Protein AF-A0A7S4I2Y5-F1 (afdb_monomer_lite)

Secondary structure (DSSP, 8-state):
-EEEGGGS-SSPEEEEE-GGG-EE-BTT-SS-EEHHHHHHHHHHS--GGGGGGGGTTTSSSEEEEE-TTS-EEEETTTEEBSTT---TT--SEEE----SSHHHHHHHHHHHHHHHHTTSSSTT---------SSPPPPP-

Structure (mmCIF, N/CA/C/O backbone):
data_AF-A0A7S4I2Y5-F1
#
_entry.id   AF-A0A7S4I2Y5-F1
#
loop_
_atom_site.group_PDB
_atom_site.id
_atom_site.type_symbol
_atom_site.label_atom_id
_atom_site.label_alt_id
_atom_site.label_comp_id
_atom_site.label_asym_id
_atom_site.label_entity_id
_atom_site.label_seq_id
_atom_site.pdbx_PDB_ins_code
_atom_site.Cartn_x
_atom_site.Cartn_y
_atom_site.Cartn_z
_atom_site.occupancy
_atom_site.B_iso_or_equiv
_atom_site.auth_seq_id
_atom_site.auth_comp_id
_atom_site.auth_asym_id
_atom_site.auth_atom_id
_atom_site.pdbx_PDB_model_num
ATOM 1 N N . GLY A 1 1 ? 0.203 2.326 2.934 1.00 95.56 1 GLY A N 1
ATOM 2 C CA . GLY A 1 1 ? -1.118 2.586 2.346 1.00 95.56 1 GLY A CA 1
ATOM 3 C C . GLY A 1 1 ? -2.160 2.691 3.434 1.00 95.56 1 GLY A C 1
ATOM 4 O O . GLY A 1 1 ? -1.994 2.093 4.492 1.00 95.56 1 GLY A O 1
ATOM 5 N N . THR A 1 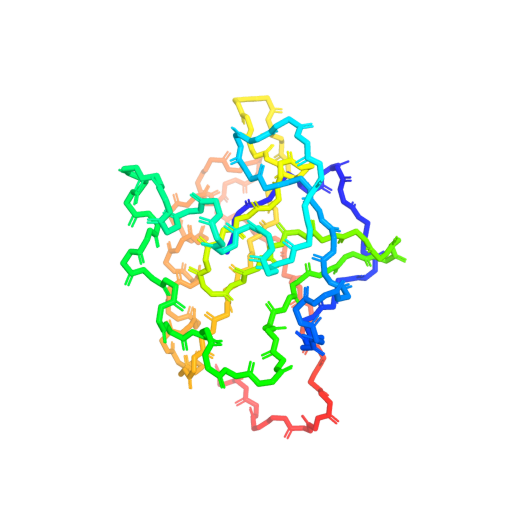2 ? -3.225 3.443 3.183 1.00 97.12 2 THR A N 1
ATOM 6 C CA . THR A 1 2 ? -4.445 3.422 3.994 1.00 97.12 2 THR A CA 1
ATOM 7 C C . THR A 1 2 ? -5.601 3.063 3.069 1.00 97.12 2 THR A C 1
ATOM 9 O O . THR A 1 2 ? -5.687 3.576 1.948 1.00 97.12 2 THR A O 1
ATOM 12 N N . HIS A 1 3 ? -6.432 2.126 3.510 1.00 98.25 3 HIS A N 1
ATOM 13 C CA . HIS A 1 3 ? -7.426 1.458 2.682 1.00 98.25 3 HIS A CA 1
ATOM 14 C C . HIS A 1 3 ? -8.749 1.343 3.433 1.00 98.25 3 HIS A C 1
ATOM 16 O O . HIS A 1 3 ? -8.751 1.080 4.635 1.00 98.25 3 HIS A O 1
ATOM 22 N N . ASP A 1 4 ? -9.862 1.502 2.726 1.00 98.44 4 ASP A N 1
ATOM 23 C CA . ASP A 1 4 ? -11.178 1.156 3.257 1.00 98.44 4 ASP A CA 1
ATOM 24 C C . ASP A 1 4 ? -11.283 -0.373 3.378 1.00 98.44 4 ASP A C 1
ATOM 26 O O . ASP A 1 4 ? -11.359 -1.084 2.367 1.00 98.44 4 ASP A O 1
ATOM 30 N N . LEU A 1 5 ? -11.229 -0.879 4.613 1.00 98.06 5 LEU A N 1
ATOM 31 C CA . LEU A 1 5 ? -11.228 -2.313 4.900 1.00 98.06 5 LEU A CA 1
ATOM 32 C C . LEU A 1 5 ? -12.530 -2.979 4.438 1.00 98.06 5 LEU A C 1
ATOM 34 O O . LEU A 1 5 ? -12.491 -4.130 4.010 1.00 98.06 5 LEU A O 1
ATOM 38 N N . ASP A 1 6 ? -13.652 -2.255 4.444 1.00 98.12 6 ASP A N 1
ATOM 39 C CA . ASP A 1 6 ? -14.970 -2.804 4.102 1.00 98.12 6 ASP A CA 1
ATOM 40 C C . ASP A 1 6 ? -15.114 -3.096 2.597 1.00 98.12 6 ASP A C 1
ATOM 42 O O . ASP A 1 6 ? -16.042 -3.785 2.167 1.00 98.12 6 ASP A O 1
ATOM 46 N N . THR A 1 7 ? -14.180 -2.604 1.777 1.00 97.94 7 THR A N 1
ATOM 47 C CA . THR A 1 7 ? -14.170 -2.815 0.320 1.00 97.94 7 THR A CA 1
ATOM 48 C C . THR A 1 7 ? -13.300 -3.998 -0.123 1.00 97.94 7 THR A C 1
ATOM 50 O O . THR A 1 7 ? -13.484 -4.527 -1.225 1.00 97.94 7 THR A O 1
ATOM 53 N N . VAL A 1 8 ? -12.382 -4.462 0.729 1.00 97.88 8 VAL A N 1
ATOM 54 C CA . VAL A 1 8 ? -11.346 -5.456 0.395 1.00 97.88 8 VAL A CA 1
ATOM 55 C C . VAL A 1 8 ? -11.555 -6.778 1.137 1.00 97.88 8 VAL A C 1
ATOM 57 O O . VAL A 1 8 ? -12.294 -6.842 2.116 1.00 97.88 8 VAL A O 1
ATOM 60 N N . LYS A 1 9 ? -10.912 -7.864 0.681 1.00 98.19 9 LYS A N 1
ATOM 61 C CA . LYS A 1 9 ? -11.092 -9.199 1.286 1.00 98.19 9 LYS A CA 1
ATOM 62 C C . LYS A 1 9 ? -9.791 -9.840 1.762 1.00 98.19 9 LYS A C 1
ATOM 64 O O . LYS A 1 9 ? -8.899 -10.124 0.975 1.00 98.19 9 LYS A O 1
ATOM 69 N N . ALA A 1 10 ? -9.702 -10.141 3.054 1.00 96.19 10 ALA A N 1
ATOM 70 C CA . ALA A 1 10 ? -8.590 -10.915 3.607 1.00 96.19 10 ALA A CA 1
ATOM 71 C C . ALA A 1 10 ? -8.614 -12.392 3.126 1.00 96.19 10 ALA A C 1
ATOM 73 O O . ALA A 1 10 ? -9.696 -12.914 2.847 1.00 96.19 10 ALA A O 1
ATOM 74 N N . PRO A 1 11 ? -7.466 -13.107 3.082 1.00 97.56 11 PRO A N 1
ATOM 75 C CA . PRO A 1 11 ? -6.122 -12.648 3.443 1.00 97.56 11 PRO A CA 1
ATOM 76 C C . PRO A 1 11 ? -5.495 -11.707 2.406 1.00 97.56 11 PRO A C 1
ATOM 78 O O . PRO A 1 11 ? -5.704 -11.850 1.207 1.00 97.56 11 PRO A O 1
ATOM 81 N N . PHE A 1 12 ? -4.665 -10.780 2.887 1.00 98.12 12 PHE A N 1
ATOM 82 C CA . PHE A 1 12 ? -3.885 -9.878 2.039 1.00 98.12 12 PHE A CA 1
ATOM 83 C C . PHE A 1 12 ? -2.503 -10.456 1.738 1.00 98.1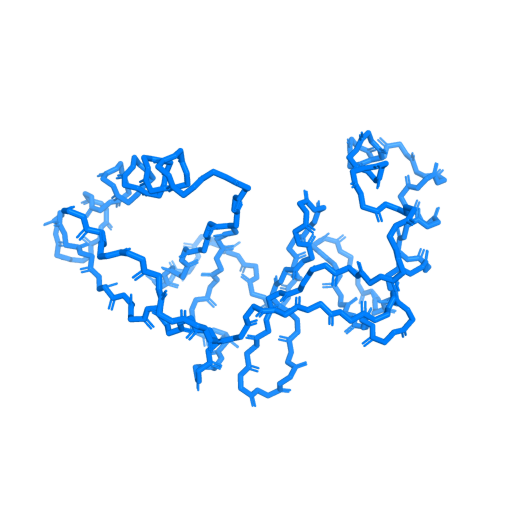2 12 PHE A C 1
ATOM 85 O O . PHE A 1 12 ? -1.916 -11.172 2.557 1.00 98.12 12 PHE A O 1
ATOM 92 N N . LYS A 1 13 ? -1.957 -10.113 0.573 1.00 97.81 13 LYS A N 1
ATOM 93 C CA . LYS A 1 13 ? -0.650 -10.576 0.108 1.00 97.81 13 LYS A CA 1
ATOM 94 C C . LYS A 1 13 ? 0.201 -9.405 -0.362 1.00 97.81 13 LYS A C 1
ATOM 96 O O . LYS A 1 13 ? -0.207 -8.646 -1.231 1.00 97.81 13 LYS A O 1
ATOM 101 N N . TYR A 1 14 ? 1.420 -9.330 0.162 1.00 98.00 14 TYR A N 1
ATOM 102 C CA . TYR A 1 14 ? 2.491 -8.507 -0.389 1.00 98.00 14 TYR A CA 1
ATOM 103 C C . TYR A 1 14 ? 3.400 -9.382 -1.257 1.00 98.00 14 TYR A C 1
ATOM 105 O O . TYR A 1 14 ? 3.914 -10.406 -0.799 1.00 98.00 14 TYR A O 1
ATOM 113 N N . THR A 1 15 ? 3.557 -9.034 -2.532 1.00 97.25 15 THR A N 1
ATOM 114 C CA . THR A 1 15 ? 4.347 -9.817 -3.495 1.00 97.25 15 THR A CA 1
ATOM 115 C C . THR A 1 15 ? 4.938 -8.918 -4.577 1.00 97.25 15 THR A C 1
ATOM 117 O O . THR A 1 15 ? 4.772 -7.706 -4.516 1.00 97.25 15 THR A O 1
ATOM 120 N N . ALA A 1 16 ? 5.643 -9.487 -5.553 1.00 97.75 16 ALA A N 1
ATOM 121 C CA . ALA A 1 16 ? 6.155 -8.752 -6.702 1.00 97.75 16 ALA A CA 1
ATOM 122 C C . ALA A 1 16 ? 5.739 -9.450 -8.000 1.00 97.75 16 ALA A C 1
ATOM 124 O O . ALA A 1 16 ? 5.799 -10.678 -8.085 1.00 97.75 16 ALA A O 1
ATOM 125 N N . LYS A 1 17 ? 5.305 -8.672 -8.993 1.00 98.50 17 LYS A N 1
ATOM 126 C CA . LYS A 1 17 ? 4.843 -9.167 -10.300 1.00 98.50 17 LYS A CA 1
ATOM 127 C C . LYS A 1 17 ? 5.485 -8.373 -11.442 1.00 98.50 17 LYS A C 1
ATOM 129 O O . LYS A 1 17 ? 5.846 -7.215 -11.223 1.00 98.50 17 LYS A O 1
ATOM 134 N N . PRO A 1 18 ? 5.632 -8.950 -12.647 1.00 98.56 18 PRO A N 1
ATOM 135 C CA . PRO A 1 18 ? 5.990 -8.182 -13.834 1.00 98.56 18 PRO A CA 1
ATOM 136 C C . PRO A 1 18 ? 5.028 -6.996 -14.030 1.00 98.56 18 PRO A C 1
ATOM 138 O O . PRO A 1 18 ? 3.827 -7.171 -13.828 1.00 98.56 18 PRO A O 1
ATOM 141 N N . PRO A 1 19 ? 5.498 -5.802 -14.435 1.00 98.31 19 PRO A N 1
ATOM 142 C CA . PRO A 1 19 ? 4.648 -4.609 -14.540 1.00 98.31 19 PRO A CA 1
ATOM 143 C C . PRO A 1 19 ? 3.404 -4.787 -15.429 1.00 98.31 19 PRO A C 1
ATOM 145 O O . PRO A 1 19 ? 2.326 -4.303 -15.091 1.00 98.31 19 PRO A O 1
ATOM 148 N N . ARG A 1 20 ? 3.532 -5.542 -16.527 1.00 98.38 20 ARG A N 1
ATOM 149 C CA . ARG A 1 20 ? 2.423 -5.876 -17.441 1.00 98.38 20 ARG A CA 1
ATOM 150 C C . ARG A 1 20 ? 1.336 -6.752 -16.798 1.00 98.38 20 ARG A C 1
ATOM 152 O O . ARG A 1 20 ? 0.195 -6.728 -17.246 1.00 98.38 20 ARG A O 1
ATOM 159 N N . ASP A 1 21 ? 1.662 -7.473 -15.725 1.00 98.31 21 ASP A N 1
ATOM 160 C CA . ASP A 1 21 ? 0.739 -8.371 -15.017 1.00 98.31 21 ASP A CA 1
ATOM 161 C C . ASP A 1 21 ? 0.005 -7.672 -13.856 1.00 98.31 21 ASP A C 1
ATOM 163 O O . ASP A 1 21 ? -0.745 -8.310 -13.109 1.00 98.31 21 ASP A O 1
ATOM 167 N N . ILE A 1 22 ? 0.232 -6.369 -13.659 1.00 98.44 22 ILE A N 1
ATOM 168 C CA . ILE A 1 22 ? -0.388 -5.577 -12.593 1.00 98.44 22 ILE A CA 1
ATOM 169 C C . ILE A 1 22 ? -1.395 -4.622 -13.222 1.00 98.44 22 ILE A C 1
ATOM 171 O O . ILE A 1 22 ? -1.033 -3.516 -13.603 1.00 98.44 22 ILE A O 1
ATOM 175 N N . ASN A 1 23 ? -2.657 -5.044 -13.306 1.00 97.94 23 ASN A N 1
ATOM 176 C CA . ASN A 1 23 ? -3.755 -4.243 -13.847 1.00 97.94 23 ASN A CA 1
ATOM 177 C C . ASN A 1 23 ? -4.682 -3.758 -12.734 1.00 97.94 23 ASN A C 1
ATOM 179 O O . ASN A 1 23 ? -5.211 -4.570 -11.972 1.00 97.94 23 ASN A O 1
ATOM 183 N N . PHE A 1 24 ? -4.883 -2.444 -12.638 1.00 98.38 24 PHE A N 1
ATOM 184 C CA . PHE A 1 24 ? -5.807 -1.857 -11.670 1.00 98.38 24 PHE A CA 1
ATOM 185 C C . PHE A 1 24 ? -6.179 -0.415 -12.017 1.00 98.38 24 PHE A C 1
ATOM 187 O O . PHE A 1 24 ? -5.509 0.261 -12.796 1.00 98.38 24 PHE A O 1
ATOM 194 N N . VAL A 1 25 ? -7.248 0.077 -11.390 1.00 98.31 25 VAL A N 1
ATOM 195 C CA . VAL A 1 25 ? -7.609 1.498 -11.427 1.00 98.31 25 VAL A CA 1
ATOM 196 C C . VAL A 1 25 ? -6.836 2.220 -10.325 1.00 98.31 25 VAL A C 1
ATOM 198 O O . VAL A 1 25 ? -7.118 2.028 -9.137 1.00 98.31 25 VAL A O 1
ATOM 201 N N . ALA A 1 26 ? -5.853 3.038 -10.702 1.00 97.69 26 ALA A N 1
ATOM 202 C CA . ALA A 1 26 ? -5.084 3.844 -9.757 1.00 97.69 26 ALA A CA 1
ATOM 203 C C . ALA A 1 26 ? -5.944 4.942 -9.110 1.00 97.69 26 ALA A C 1
ATOM 205 O O . ALA A 1 26 ? -6.971 5.358 -9.649 1.00 97.69 26 ALA A O 1
ATOM 206 N N . LEU A 1 27 ? -5.535 5.416 -7.933 1.00 95.62 27 LEU A N 1
ATOM 207 C CA . LEU A 1 27 ? -6.257 6.451 -7.196 1.00 95.62 27 LEU A CA 1
ATOM 208 C C . LEU A 1 27 ? -6.535 7.686 -8.072 1.00 95.62 27 LEU A C 1
ATOM 210 O O . LEU A 1 27 ? -5.637 8.202 -8.739 1.00 95.62 27 LEU A O 1
ATOM 214 N N . ALA A 1 28 ? -7.781 8.166 -8.030 1.00 91.38 28 ALA A N 1
ATOM 215 C CA . ALA A 1 28 ? -8.266 9.296 -8.831 1.00 91.38 28 ALA A CA 1
ATOM 216 C C . ALA A 1 28 ? -8.149 9.102 -10.360 1.00 91.38 28 ALA A C 1
ATOM 218 O O . ALA A 1 28 ? -8.128 10.080 -11.102 1.00 91.38 28 ALA A O 1
ATOM 219 N N . GLN A 1 29 ? -8.087 7.852 -10.824 1.00 94.31 29 GLN A N 1
ATOM 220 C CA . GLN A 1 29 ? -8.263 7.473 -12.226 1.00 94.31 29 GLN A CA 1
ATOM 221 C C . GLN A 1 29 ? -9.599 6.743 -12.410 1.00 94.31 29 GLN A C 1
ATOM 223 O O . GLN A 1 29 ? -10.174 6.223 -11.452 1.00 94.31 29 GLN A O 1
ATOM 228 N N . GLU A 1 30 ? -10.086 6.699 -13.649 1.00 94.00 30 GLU A N 1
ATOM 229 C CA . GLU A 1 30 ? -11.347 6.029 -14.008 1.00 94.00 30 GLU A CA 1
ATOM 230 C C . GLU A 1 30 ? -11.129 4.710 -14.755 1.00 94.00 30 GLU A C 1
ATOM 232 O O . GLU A 1 30 ? -11.973 3.819 -14.709 1.00 94.00 30 GLU A O 1
ATOM 237 N N . GLN A 1 31 ? -9.992 4.573 -15.439 1.00 96.00 31 GLN A N 1
ATOM 238 C CA . GLN A 1 31 ? -9.686 3.423 -16.284 1.00 96.00 31 GLN A CA 1
ATOM 239 C C . GLN A 1 31 ? -8.628 2.531 -15.639 1.00 96.00 31 GLN A C 1
ATOM 241 O O . GLN A 1 31 ? -7.719 3.012 -14.959 1.00 96.00 31 GLN A O 1
ATOM 246 N N . SER A 1 32 ? -8.757 1.222 -15.863 1.00 97.62 32 SER A N 1
ATOM 247 C CA . SER A 1 32 ? -7.727 0.257 -15.482 1.00 97.62 32 SER A CA 1
ATOM 248 C C . SER A 1 32 ? -6.552 0.373 -16.442 1.00 97.62 32 SER A C 1
ATOM 250 O O . SER A 1 32 ? -6.757 0.418 -17.654 1.00 97.62 32 SER A O 1
ATOM 252 N N . MET A 1 33 ? -5.341 0.389 -15.898 1.00 98.25 33 MET A N 1
ATOM 253 C CA . MET A 1 33 ? -4.096 0.371 -16.665 1.00 98.25 33 MET A CA 1
ATOM 254 C C . MET A 1 33 ? -3.177 -0.699 -16.090 1.00 98.25 33 MET A C 1
ATOM 256 O O . MET A 1 33 ? -3.222 -0.974 -14.883 1.00 98.25 33 MET A O 1
ATOM 260 N N . ASP A 1 34 ? -2.328 -1.271 -16.943 1.00 98.50 34 ASP A N 1
ATOM 261 C CA . ASP A 1 34 ? -1.187 -2.027 -16.447 1.00 98.50 34 ASP A CA 1
ATOM 262 C C . ASP A 1 34 ? -0.119 -1.074 -15.877 1.00 98.50 34 ASP A C 1
ATOM 264 O O . ASP A 1 34 ? -0.154 0.139 -16.116 1.00 98.50 34 ASP A O 1
ATOM 268 N N . ALA A 1 35 ? 0.832 -1.583 -15.091 1.00 98.19 35 ALA A N 1
ATOM 269 C CA . ALA A 1 35 ? 1.814 -0.710 -14.453 1.00 98.19 35 ALA A CA 1
ATOM 270 C C . ALA A 1 35 ? 2.791 -0.054 -15.449 1.00 98.19 35 ALA A C 1
ATOM 272 O O . ALA A 1 35 ? 3.372 0.975 -15.111 1.00 98.19 35 ALA A O 1
ATOM 273 N N . VAL A 1 36 ? 2.968 -0.592 -16.663 1.00 98.12 36 VAL A N 1
ATOM 274 C CA . VAL A 1 36 ? 3.775 0.060 -17.712 1.00 98.12 36 VAL A CA 1
ATOM 275 C C . VAL A 1 36 ? 3.037 1.288 -18.230 1.00 98.12 36 VAL A C 1
ATOM 277 O O . VAL A 1 36 ? 3.579 2.395 -18.195 1.00 98.12 36 VAL A O 1
ATOM 280 N N . ASP A 1 37 ? 1.779 1.109 -18.621 1.00 98.19 37 ASP A N 1
ATOM 281 C CA . ASP A 1 37 ? 0.950 2.184 -19.164 1.00 98.19 37 ASP A CA 1
ATOM 282 C C . ASP A 1 37 ? 0.682 3.263 -18.096 1.00 98.19 37 ASP A C 1
ATOM 284 O O . ASP A 1 37 ? 0.714 4.463 -18.382 1.00 98.19 37 ASP A O 1
ATOM 288 N N . LEU A 1 38 ? 0.519 2.859 -16.830 1.00 98.00 38 LEU A N 1
ATOM 289 C CA . LEU A 1 38 ? 0.395 3.772 -15.691 1.00 98.00 38 LEU A CA 1
ATOM 290 C C . LEU A 1 38 ? 1.660 4.625 -15.488 1.00 98.00 38 LEU A C 1
ATOM 292 O O . LEU A 1 38 ? 1.573 5.818 -15.179 1.00 98.00 38 LEU A O 1
ATOM 296 N N . PHE A 1 39 ? 2.847 4.037 -15.659 1.00 98.06 39 PHE A N 1
ATOM 297 C CA . PHE A 1 39 ? 4.114 4.767 -15.553 1.00 98.06 39 PHE A CA 1
ATOM 298 C C . PHE A 1 39 ? 4.274 5.762 -16.701 1.00 98.06 39 PHE A C 1
ATOM 300 O O . PHE A 1 39 ? 4.678 6.904 -16.464 1.00 98.06 39 PHE A O 1
ATOM 307 N N . ASP A 1 40 ? 3.917 5.366 -17.923 1.00 97.56 40 ASP A N 1
ATOM 308 C CA . ASP A 1 40 ? 3.922 6.247 -19.093 1.00 97.56 40 ASP A CA 1
ATOM 309 C C . ASP A 1 40 ? 2.948 7.419 -18.911 1.00 97.56 40 ASP A C 1
ATOM 311 O O . ASP A 1 40 ? 3.329 8.577 -19.128 1.00 97.56 40 ASP A O 1
ATOM 315 N N . HIS A 1 41 ? 1.741 7.144 -18.403 1.00 96.81 41 HIS A N 1
ATOM 316 C CA . HIS A 1 41 ? 0.754 8.159 -18.042 1.00 96.81 41 HIS A CA 1
ATOM 317 C C . HIS A 1 41 ? 1.334 9.179 -17.053 1.00 96.81 41 HIS A C 1
ATOM 319 O O . HIS A 1 41 ? 1.331 10.387 -17.319 1.00 96.81 41 HIS A O 1
ATOM 325 N N . TYR A 1 42 ? 1.903 8.722 -15.932 1.00 96.88 42 TYR A N 1
ATOM 326 C CA . TYR A 1 42 ? 2.477 9.642 -14.951 1.00 96.88 42 TYR A CA 1
ATOM 327 C C . TYR A 1 42 ? 3.699 10.393 -15.484 1.00 96.88 42 TYR A C 1
ATOM 329 O O . TYR A 1 42 ? 3.845 11.581 -15.182 1.00 96.88 42 TYR A O 1
ATOM 337 N N . ARG A 1 43 ? 4.538 9.762 -16.314 1.00 96.12 43 ARG A N 1
ATOM 338 C CA . ARG A 1 43 ? 5.708 10.404 -16.932 1.00 96.12 43 ARG A CA 1
ATOM 339 C C . ARG A 1 43 ? 5.310 11.538 -17.878 1.00 96.12 43 ARG A C 1
ATOM 341 O O . ARG A 1 43 ? 5.992 12.569 -17.886 1.00 96.12 43 ARG A O 1
ATOM 348 N N . GLY A 1 44 ? 4.229 11.359 -18.638 1.00 95.62 44 GLY A N 1
ATOM 349 C CA . GLY A 1 44 ? 3.664 12.372 -19.535 1.00 95.62 44 GLY A CA 1
ATOM 350 C C . GLY A 1 44 ? 2.851 13.464 -18.828 1.00 95.62 44 GLY A C 1
ATOM 351 O O . GLY A 1 44 ? 2.609 14.518 -19.409 1.00 95.62 44 GLY A O 1
ATOM 352 N N . SER A 1 45 ? 2.452 13.238 -17.575 1.00 93.75 45 SER A N 1
ATOM 353 C CA . SER A 1 45 ? 1.640 14.173 -16.787 1.00 93.75 45 SER A CA 1
ATOM 354 C C . SER A 1 45 ? 2.467 15.171 -15.955 1.00 93.75 45 SER A C 1
ATOM 356 O O . SER A 1 45 ? 3.661 14.982 -15.713 1.00 93.75 45 SER A O 1
ATOM 358 N N . ASN A 1 46 ? 1.791 16.192 -15.412 1.00 93.50 46 ASN A N 1
ATOM 359 C CA . ASN A 1 46 ? 2.321 17.078 -14.362 1.00 93.50 46 ASN A CA 1
ATOM 360 C C . ASN A 1 46 ? 2.124 16.510 -12.940 1.00 93.50 46 ASN A C 1
ATOM 362 O O . ASN A 1 46 ? 2.182 17.250 -11.958 1.00 93.50 46 ASN A O 1
ATOM 366 N N . SER A 1 47 ? 1.854 15.206 -12.808 1.00 94.44 47 SER A N 1
ATOM 367 C CA . SER A 1 47 ? 1.626 14.580 -11.507 1.00 94.44 47 SER A CA 1
ATOM 368 C C . SER A 1 47 ? 2.891 14.626 -10.640 1.00 94.44 47 SER A C 1
ATOM 370 O O . SER A 1 47 ? 3.969 14.235 -11.102 1.00 94.44 47 SER A O 1
ATOM 372 N N . PRO A 1 48 ? 2.789 14.997 -9.348 1.00 94.75 48 PRO A N 1
ATOM 373 C CA . PRO A 1 48 ? 3.914 14.918 -8.419 1.00 94.75 48 PRO A CA 1
ATOM 374 C C . PRO A 1 48 ? 4.406 13.478 -8.210 1.00 94.75 48 PRO A C 1
ATOM 376 O O . PRO A 1 48 ? 5.516 13.299 -7.712 1.00 94.75 48 PRO A O 1
ATOM 379 N N . ILE A 1 49 ? 3.622 12.466 -8.608 1.00 95.75 49 ILE A N 1
ATOM 380 C CA . ILE A 1 49 ? 3.999 11.044 -8.565 1.00 95.75 49 ILE A CA 1
ATOM 381 C C . ILE A 1 49 ? 5.198 10.757 -9.474 1.00 95.75 49 ILE A C 1
ATOM 383 O O . ILE A 1 49 ? 6.018 9.898 -9.154 1.00 95.75 49 ILE A O 1
ATOM 387 N N . LYS A 1 50 ? 5.364 11.521 -10.564 1.00 96.31 50 LYS A N 1
ATOM 388 C CA . LYS A 1 50 ? 6.435 11.338 -11.554 1.00 96.31 50 LYS A CA 1
ATOM 389 C C . LYS A 1 50 ? 7.833 11.227 -10.932 1.00 96.31 50 LYS A C 1
ATOM 391 O O . LYS A 1 50 ? 8.658 10.467 -11.424 1.00 96.31 50 LYS A O 1
ATOM 396 N N . LYS A 1 51 ? 8.096 11.939 -9.829 1.00 97.06 51 LYS A N 1
ATOM 397 C CA . LYS A 1 51 ? 9.396 11.917 -9.131 1.00 97.06 51 LYS A CA 1
ATOM 398 C C . LYS A 1 51 ? 9.699 10.600 -8.403 1.00 97.06 51 LYS A C 1
ATOM 400 O O . LYS A 1 51 ? 10.848 10.368 -8.049 1.00 97.06 51 LYS A O 1
ATOM 405 N N . PHE A 1 52 ? 8.687 9.770 -8.155 1.00 97.69 52 PHE A N 1
ATOM 406 C CA . PHE A 1 52 ? 8.818 8.499 -7.440 1.00 97.69 52 PHE A CA 1
ATOM 407 C C . PHE A 1 52 ? 8.933 7.291 -8.376 1.00 97.69 52 PHE A C 1
ATOM 409 O O . PHE A 1 52 ? 9.393 6.243 -7.931 1.00 97.69 52 PHE A O 1
ATOM 416 N N . LEU A 1 53 ? 8.582 7.429 -9.664 1.00 97.81 53 LEU A N 1
ATOM 417 C CA . LEU A 1 53 ? 8.692 6.341 -10.649 1.00 97.81 53 LEU A CA 1
ATOM 418 C C . LEU A 1 53 ? 10.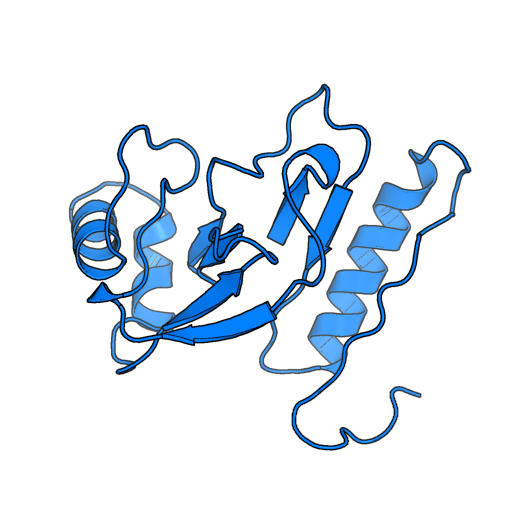092 5.691 -10.673 1.00 97.81 53 LEU A C 1
ATOM 420 O O . LEU A 1 53 ? 10.155 4.458 -10.614 1.00 97.81 53 LEU A O 1
ATOM 424 N N . PRO A 1 54 ? 11.210 6.455 -10.628 1.00 97.88 54 PRO A N 1
ATOM 425 C CA . PRO A 1 54 ? 12.553 5.874 -10.687 1.00 97.88 54 PRO A CA 1
ATOM 426 C C . PRO A 1 54 ? 12.902 4.902 -9.557 1.00 97.88 54 PRO A C 1
ATOM 428 O O . PRO A 1 54 ? 13.860 4.145 -9.691 1.00 97.88 54 PRO A O 1
ATOM 431 N N . ILE A 1 55 ? 12.143 4.896 -8.450 1.00 97.81 55 ILE A N 1
ATOM 432 C CA . ILE A 1 55 ? 12.403 4.002 -7.313 1.00 97.81 55 ILE A CA 1
ATOM 433 C C . ILE A 1 55 ? 12.302 2.532 -7.734 1.00 97.81 55 ILE A C 1
ATOM 435 O O . ILE A 1 55 ? 13.083 1.710 -7.259 1.00 97.81 55 ILE A O 1
ATOM 439 N N . ILE A 1 56 ? 11.350 2.203 -8.613 1.00 97.25 56 ILE A N 1
ATOM 440 C CA . ILE A 1 56 ? 11.110 0.819 -9.039 1.00 97.25 56 ILE A CA 1
ATOM 441 C C . ILE A 1 56 ? 11.146 0.626 -10.555 1.00 97.25 56 ILE A C 1
ATOM 443 O O . ILE A 1 56 ? 11.165 -0.522 -10.980 1.00 97.25 56 ILE A O 1
ATOM 447 N N . GLU A 1 57 ? 11.204 1.690 -11.371 1.00 96.19 57 GLU A N 1
ATOM 448 C CA . GLU A 1 57 ? 10.991 1.588 -12.828 1.00 96.19 57 GLU A CA 1
ATOM 449 C C . GLU A 1 57 ? 11.920 0.596 -13.544 1.00 96.19 57 GLU A C 1
ATOM 451 O O . GLU A 1 57 ? 11.492 -0.077 -14.478 1.00 96.19 57 GLU A O 1
ATOM 456 N N . ASN A 1 58 ? 13.162 0.463 -13.067 1.00 95.75 58 ASN A N 1
ATOM 457 C CA . ASN A 1 58 ? 14.190 -0.403 -13.654 1.00 95.75 58 ASN A CA 1
ATOM 458 C C . ASN A 1 58 ? 14.157 -1.850 -13.128 1.00 95.75 58 ASN A C 1
ATOM 460 O O . ASN A 1 58 ? 14.968 -2.679 -13.541 1.00 95.75 58 ASN A O 1
ATOM 464 N N . SER A 1 59 ? 13.261 -2.161 -12.190 1.00 97.69 59 SER A N 1
ATOM 465 C CA . SER A 1 59 ? 13.097 -3.516 -11.669 1.00 97.69 59 SER A CA 1
ATOM 466 C C . SER A 1 59 ? 12.294 -4.379 -12.653 1.00 97.69 59 SER A C 1
ATOM 468 O O . SER A 1 59 ? 11.287 -3.912 -13.184 1.00 97.69 59 SER A O 1
ATOM 470 N N . PRO A 1 60 ? 12.651 -5.663 -12.859 1.00 98.00 60 PRO A N 1
ATOM 471 C CA . PRO A 1 60 ? 11.854 -6.575 -13.685 1.00 98.00 60 PRO A CA 1
ATOM 472 C C . PRO A 1 60 ? 10.484 -6.903 -13.068 1.00 98.00 60 PRO A C 1
ATOM 474 O O . PRO A 1 60 ? 9.603 -7.417 -13.754 1.00 98.00 60 PRO A O 1
ATOM 477 N N . VAL A 1 61 ? 10.310 -6.639 -11.771 1.00 98.44 61 VAL A N 1
ATOM 478 C CA . VAL A 1 61 ? 9.068 -6.866 -11.026 1.00 98.44 61 VAL A CA 1
ATOM 479 C C . VAL A 1 61 ? 8.774 -5.689 -10.106 1.00 98.44 61 VAL A C 1
ATOM 481 O O . VAL A 1 61 ? 9.689 -5.140 -9.489 1.00 98.44 61 VAL A O 1
ATOM 484 N N . TYR A 1 62 ? 7.504 -5.315 -9.976 1.00 98.62 62 TYR A N 1
ATOM 485 C CA . TYR A 1 62 ? 7.066 -4.257 -9.068 1.00 98.62 62 TYR A CA 1
ATOM 486 C C . TYR A 1 62 ? 6.363 -4.848 -7.847 1.00 98.62 62 TYR A C 1
ATOM 488 O O . TYR A 1 62 ? 5.624 -5.830 -7.983 1.00 98.62 62 TYR A O 1
ATOM 496 N N . PRO A 1 63 ? 6.601 -4.283 -6.652 1.00 98.38 63 PRO A N 1
ATOM 497 C CA . PRO A 1 63 ? 5.939 -4.727 -5.440 1.00 98.38 63 PRO A CA 1
ATOM 498 C C . PRO A 1 63 ? 4.463 -4.321 -5.469 1.00 98.38 63 PRO A C 1
ATOM 500 O O . PRO A 1 63 ? 4.118 -3.216 -5.872 1.00 98.38 63 PRO A O 1
ATOM 503 N N . VAL A 1 64 ? 3.585 -5.213 -5.029 1.00 98.50 64 VAL A N 1
ATOM 504 C CA . VAL A 1 64 ? 2.133 -5.036 -5.078 1.00 98.50 64 VAL A CA 1
ATOM 505 C C . VAL A 1 64 ? 1.496 -5.619 -3.822 1.00 98.50 64 VAL A C 1
ATOM 507 O O . VAL A 1 64 ? 1.887 -6.694 -3.352 1.00 98.50 64 VAL A O 1
ATOM 510 N N . VAL A 1 65 ? 0.518 -4.901 -3.272 1.00 98.56 65 VAL A N 1
ATOM 511 C CA . VAL A 1 65 ? -0.352 -5.392 -2.198 1.00 98.56 65 VAL A CA 1
ATOM 512 C C . VAL A 1 65 ? -1.687 -5.785 -2.814 1.00 98.56 65 VAL A C 1
ATOM 514 O O . VAL A 1 65 ? -2.271 -5.011 -3.573 1.00 98.56 65 VAL A O 1
ATOM 517 N N . MET A 1 66 ? -2.159 -6.990 -2.511 1.00 98.38 66 MET A N 1
ATOM 518 C CA . MET A 1 66 ? -3.363 -7.577 -3.095 1.00 98.38 66 MET A CA 1
ATOM 519 C C . MET A 1 66 ? -4.252 -8.216 -2.029 1.00 98.38 66 MET A C 1
ATOM 521 O O . MET A 1 66 ? -3.769 -8.575 -0.953 1.00 98.38 66 MET A O 1
ATOM 525 N N . ASP A 1 67 ? -5.533 -8.372 -2.339 1.00 98.25 67 ASP A N 1
ATOM 526 C CA . ASP A 1 67 ? -6.504 -9.084 -1.509 1.00 98.25 67 ASP A CA 1
ATOM 527 C C . ASP A 1 67 ? -6.722 -10.536 -1.977 1.00 98.25 67 ASP A C 1
ATOM 529 O O . ASP A 1 67 ? -6.067 -11.013 -2.907 1.00 98.25 67 ASP A O 1
ATOM 533 N N . ALA A 1 68 ?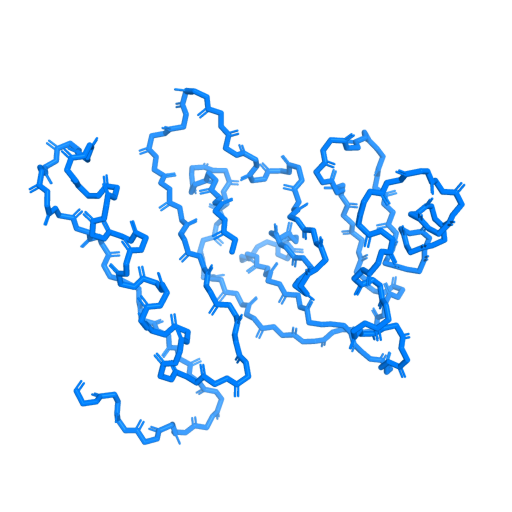 -7.622 -11.256 -1.309 1.00 97.88 68 ALA A N 1
ATOM 534 C CA . ALA A 1 68 ? -7.921 -12.659 -1.587 1.00 97.88 68 ALA A CA 1
ATOM 535 C C . ALA A 1 68 ? -8.602 -12.907 -2.943 1.00 97.88 68 ALA A C 1
ATOM 537 O O . ALA A 1 68 ? -8.671 -14.053 -3.382 1.00 97.88 68 ALA A O 1
ATOM 538 N N . GLU A 1 69 ? -9.111 -11.859 -3.592 1.00 97.56 69 GLU A N 1
ATOM 539 C CA . GLU A 1 69 ? -9.723 -11.914 -4.925 1.00 97.56 69 GLU A CA 1
ATOM 540 C C . GLU A 1 69 ? -8.756 -11.437 -6.015 1.00 97.56 69 GLU A C 1
ATOM 542 O O . GLU A 1 69 ? -9.175 -11.090 -7.117 1.00 97.56 69 GLU A O 1
ATOM 547 N N . ASP A 1 70 ? -7.459 -11.389 -5.701 1.00 96.38 70 ASP A N 1
ATOM 548 C CA . ASP A 1 70 ? -6.408 -10.886 -6.577 1.00 96.38 70 ASP A CA 1
ATOM 549 C C . ASP A 1 70 ? -6.620 -9.425 -7.032 1.00 96.38 70 ASP A C 1
ATOM 551 O O . ASP A 1 70 ? -6.086 -8.994 -8.060 1.00 96.38 70 ASP A O 1
ATOM 555 N N . ARG A 1 71 ? -7.344 -8.614 -6.247 1.00 97.44 71 ARG A N 1
ATOM 556 C CA . ARG A 1 71 ? -7.516 -7.179 -6.519 1.00 97.44 71 ARG A CA 1
ATOM 557 C C . ARG A 1 71 ? -6.358 -6.391 -5.920 1.00 97.44 71 ARG A C 1
ATOM 559 O O . ARG A 1 71 ? -5.960 -6.615 -4.777 1.00 97.44 71 ARG A O 1
ATOM 566 N N . VAL A 1 72 ? -5.810 -5.451 -6.688 1.00 98.25 72 VAL A N 1
ATOM 567 C CA . VAL A 1 72 ? -4.687 -4.605 -6.255 1.00 98.25 72 VAL A CA 1
ATOM 568 C C . VAL A 1 72 ? -5.170 -3.521 -5.289 1.00 98.25 72 VAL A C 1
ATOM 570 O O . VAL A 1 72 ? -6.038 -2.713 -5.622 1.00 98.25 72 VAL A O 1
ATOM 573 N N . LEU A 1 73 ? -4.559 -3.476 -4.106 1.00 98.38 73 LEU A N 1
ATOM 574 C CA . LEU A 1 73 ? -4.770 -2.443 -3.089 1.00 98.38 73 LEU A CA 1
ATOM 575 C C . LEU A 1 73 ? -3.811 -1.272 -3.279 1.00 98.38 73 LEU A C 1
ATOM 577 O O . LEU A 1 73 ? -4.215 -0.117 -3.158 1.00 98.38 73 LEU A O 1
ATOM 581 N N . SER A 1 74 ? -2.543 -1.560 -3.561 1.00 98.19 74 SER A N 1
ATOM 582 C CA . SER A 1 74 ? -1.518 -0.551 -3.814 1.00 98.19 74 SER A CA 1
ATOM 583 C C . SER A 1 74 ? -0.371 -1.114 -4.647 1.00 98.19 74 SER A C 1
ATOM 585 O O . SER A 1 74 ? -0.113 -2.321 -4.668 1.00 98.19 74 SER A O 1
ATOM 587 N N . LEU A 1 75 ? 0.335 -0.198 -5.308 1.00 98.38 75 LEU A N 1
ATOM 588 C CA . LEU A 1 75 ? 1.605 -0.402 -5.993 1.00 98.38 75 LEU A CA 1
ATOM 589 C C . LEU A 1 75 ? 2.676 0.418 -5.254 1.00 98.38 75 LEU A C 1
ATOM 591 O O . LEU A 1 75 ? 2.957 1.552 -5.658 1.00 98.38 75 LEU A O 1
ATOM 595 N N . PRO A 1 76 ? 3.232 -0.067 -4.127 1.00 97.81 76 PRO A N 1
ATOM 596 C CA . PRO A 1 76 ? 4.245 0.682 -3.395 1.00 97.81 76 PRO A CA 1
ATOM 597 C C . PRO A 1 76 ? 5.506 0.936 -4.242 1.00 97.81 76 PRO A C 1
ATOM 599 O O . PRO A 1 76 ? 5.847 0.132 -5.099 1.00 97.81 76 PRO A O 1
ATOM 602 N N . PRO A 1 77 ? 6.240 2.038 -4.031 1.00 96.62 77 PRO A N 1
ATOM 603 C CA . PRO A 1 77 ? 5.889 3.217 -3.241 1.00 96.62 77 PRO A CA 1
ATOM 604 C C . PRO A 1 77 ? 5.133 4.277 -4.075 1.00 96.62 77 PRO A C 1
ATOM 606 O O . PRO A 1 77 ? 5.230 5.467 -3.787 1.00 96.62 77 PRO A O 1
ATOM 609 N N . ILE A 1 78 ? 4.445 3.874 -5.148 1.00 97.94 78 ILE A N 1
ATOM 610 C CA . ILE A 1 78 ? 3.942 4.778 -6.188 1.00 97.94 78 ILE A CA 1
ATOM 611 C C . ILE A 1 78 ? 2.532 5.285 -5.884 1.00 97.94 78 ILE A C 1
ATOM 613 O O . ILE A 1 78 ? 2.334 6.495 -5.777 1.00 97.94 78 ILE A O 1
ATOM 617 N N . ILE A 1 79 ? 1.541 4.392 -5.786 1.00 97.81 79 ILE A N 1
ATOM 618 C CA . ILE A 1 79 ? 0.131 4.798 -5.688 1.00 97.81 79 ILE A CA 1
ATOM 619 C C . ILE A 1 79 ? -0.764 3.702 -5.095 1.00 97.81 79 ILE A C 1
ATOM 621 O O . ILE A 1 79 ? -0.481 2.512 -5.229 1.00 97.81 79 ILE A O 1
ATOM 625 N N . ASN A 1 80 ? -1.870 4.101 -4.463 1.00 97.94 80 ASN A N 1
ATOM 626 C CA . ASN A 1 80 ? -2.931 3.187 -4.029 1.00 97.94 80 ASN A CA 1
ATOM 627 C C . ASN A 1 80 ? -3.938 2.932 -5.164 1.00 97.94 80 ASN A C 1
ATOM 629 O O . ASN A 1 80 ? -4.047 3.713 -6.111 1.00 97.94 80 ASN A O 1
ATOM 633 N N . GLY A 1 81 ? -4.712 1.857 -5.056 1.00 97.56 81 GLY A N 1
ATOM 634 C CA . GLY A 1 81 ? -5.858 1.597 -5.918 1.00 97.56 81 GLY A CA 1
ATOM 635 C C . GLY A 1 81 ? -7.066 2.452 -5.538 1.00 97.56 81 GLY A C 1
ATOM 636 O O . GLY A 1 81 ? -7.282 2.775 -4.371 1.00 97.56 81 GLY A O 1
ATOM 637 N N . ASN A 1 82 ? -7.886 2.803 -6.526 1.00 97.56 82 ASN A N 1
ATOM 638 C CA . ASN A 1 82 ? -9.128 3.545 -6.305 1.00 97.56 82 ASN A CA 1
ATOM 639 C C . ASN A 1 82 ? -10.210 2.691 -5.622 1.00 97.56 82 ASN A C 1
ATOM 641 O O . ASN A 1 82 ? -11.075 3.231 -4.942 1.00 97.56 82 ASN A O 1
ATOM 645 N N . HIS A 1 83 ? -10.151 1.365 -5.786 1.00 96.25 83 HIS A N 1
ATOM 646 C CA . HIS A 1 83 ? -11.116 0.422 -5.217 1.00 96.25 83 HIS A CA 1
ATOM 647 C C . HIS A 1 83 ? -11.196 0.489 -3.685 1.00 96.25 83 HIS A C 1
ATOM 649 O O . HIS A 1 83 ? -12.293 0.451 -3.142 1.00 96.25 83 HIS A O 1
ATOM 655 N N . SER A 1 84 ? -10.052 0.637 -3.014 1.00 97.38 84 SER A N 1
ATOM 656 C CA . SER A 1 84 ? -9.953 0.702 -1.553 1.00 97.38 84 SER A CA 1
ATOM 657 C C . SER A 1 84 ? -9.729 2.120 -1.032 1.00 97.38 84 SER A C 1
ATOM 659 O O . SER A 1 84 ? -9.159 2.326 0.039 1.00 97.38 84 SER A O 1
ATOM 661 N N . ARG A 1 85 ? -10.147 3.125 -1.807 1.00 97.62 85 ARG A N 1
ATOM 662 C CA . ARG A 1 85 ? -9.991 4.538 -1.464 1.00 97.62 85 ARG A CA 1
ATOM 663 C C . ARG A 1 85 ? -10.791 4.888 -0.210 1.00 97.62 85 ARG A C 1
ATOM 665 O O . ARG A 1 85 ? -11.999 4.692 -0.172 1.00 97.62 85 ARG A O 1
ATOM 672 N N . ILE A 1 86 ? -10.122 5.518 0.750 1.00 97.19 86 ILE A N 1
ATOM 673 C CA . ILE A 1 86 ? -10.768 6.090 1.935 1.00 97.19 86 ILE A CA 1
ATOM 674 C C . ILE A 1 86 ? -11.630 7.295 1.553 1.00 97.19 86 ILE A C 1
ATOM 676 O O . ILE A 1 86 ? -11.243 8.126 0.725 1.00 97.19 86 ILE A O 1
ATOM 680 N N . SER A 1 87 ? -12.781 7.403 2.203 1.00 96.44 87 SER A N 1
ATOM 681 C CA . SER A 1 87 ? -13.676 8.555 2.153 1.00 96.44 87 SER A CA 1
ATOM 682 C C . SER A 1 87 ? -14.031 9.024 3.567 1.00 96.44 87 SER A C 1
ATOM 684 O O . SER A 1 87 ? -13.627 8.414 4.554 1.00 96.44 87 SER A O 1
ATOM 686 N N . VAL A 1 88 ? -14.814 10.099 3.669 1.00 96.44 88 VAL A N 1
ATOM 687 C CA . VAL A 1 88 ? -15.368 10.556 4.957 1.00 96.44 88 VAL A CA 1
ATOM 688 C C . VAL A 1 88 ? -16.346 9.552 5.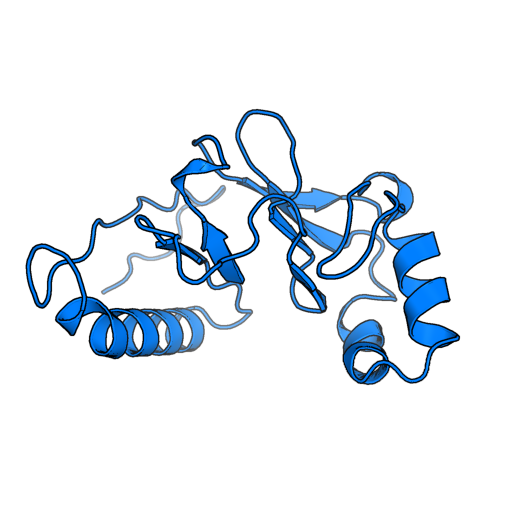576 1.00 96.44 88 VAL A C 1
ATOM 690 O O . VAL A 1 88 ? -16.593 9.616 6.775 1.00 96.44 88 VAL A O 1
ATOM 693 N N . ASP A 1 89 ? -16.866 8.618 4.776 1.00 97.12 89 ASP A N 1
ATOM 694 C CA . ASP A 1 89 ? -17.807 7.585 5.210 1.00 97.12 89 ASP A CA 1
ATOM 695 C C . ASP A 1 89 ? -17.109 6.272 5.615 1.00 97.12 89 ASP A C 1
ATOM 697 O O . ASP A 1 89 ? -17.770 5.347 6.096 1.00 97.12 89 ASP A O 1
ATOM 701 N N . THR A 1 90 ? -15.786 6.166 5.426 1.00 97.81 90 THR A N 1
ATOM 702 C CA . THR A 1 90 ? -15.012 4.960 5.760 1.00 97.81 90 THR A CA 1
ATOM 703 C C . THR A 1 90 ? -15.031 4.714 7.267 1.00 97.81 90 THR A C 1
ATOM 705 O O . THR A 1 90 ? -14.662 5.584 8.056 1.00 97.81 90 THR A O 1
ATOM 708 N N . LYS A 1 91 ? -15.426 3.499 7.667 1.00 97.00 91 LYS A N 1
ATOM 709 C CA . LYS A 1 91 ? -15.549 3.101 9.080 1.00 97.00 91 LYS A CA 1
ATOM 710 C C . LYS A 1 91 ? -14.354 2.296 9.564 1.00 97.00 91 LYS A C 1
ATOM 712 O O . LYS A 1 91 ? -13.838 2.553 10.647 1.00 97.00 91 LYS A O 1
ATOM 717 N N . ASN A 1 92 ? -13.922 1.335 8.751 1.00 97.69 92 ASN A N 1
ATOM 718 C CA . ASN A 1 92 ? -12.833 0.431 9.078 1.00 97.69 92 ASN A CA 1
ATOM 719 C C . ASN A 1 92 ? -11.640 0.731 8.168 1.00 97.69 92 ASN A C 1
ATOM 721 O O . ASN A 1 92 ? -11.751 0.681 6.944 1.00 97.69 92 ASN A O 1
ATOM 725 N N . VAL A 1 93 ? -10.491 1.062 8.760 1.00 97.75 93 VAL A N 1
ATOM 726 C CA . VAL A 1 93 ? -9.288 1.447 8.012 1.00 97.75 93 VAL A CA 1
ATOM 727 C C . VAL A 1 93 ? -8.230 0.360 8.131 1.00 97.75 93 VAL A C 1
ATOM 729 O O . VAL A 1 93 ? -7.691 0.115 9.208 1.00 97.75 93 VAL A O 1
ATOM 732 N N . LEU A 1 94 ? -7.881 -0.245 6.999 1.00 97.94 94 LEU A N 1
ATOM 733 C CA . LEU A 1 94 ? -6.707 -1.098 6.876 1.00 97.94 94 LEU A CA 1
ATOM 734 C C . LEU A 1 94 ? -5.476 -0.224 6.622 1.00 97.94 94 LEU A C 1
ATOM 736 O O . LEU A 1 94 ? -5.432 0.548 5.661 1.00 97.94 94 LEU A O 1
ATOM 740 N N . ILE A 1 95 ? -4.456 -0.376 7.463 1.00 97.69 95 ILE A N 1
ATOM 741 C CA . ILE A 1 95 ? -3.183 0.338 7.338 1.00 97.69 95 ILE A CA 1
ATOM 742 C C . ILE A 1 95 ? -2.096 -0.681 7.008 1.00 97.69 95 ILE A C 1
ATOM 744 O O . ILE A 1 95 ? -1.857 -1.614 7.771 1.00 97.69 95 ILE A O 1
ATOM 748 N N . GLU A 1 96 ? -1.417 -0.485 5.880 1.00 96.06 96 GLU A N 1
ATOM 749 C CA . GLU A 1 96 ? -0.217 -1.244 5.521 1.00 96.06 96 GLU A CA 1
ATOM 750 C C . GLU A 1 96 ? 1.004 -0.322 5.459 1.00 96.06 96 GLU A C 1
ATOM 752 O O . GLU A 1 96 ? 0.893 0.860 5.113 1.00 96.06 96 GLU A O 1
ATOM 757 N N . CYS A 1 97 ? 2.177 -0.857 5.798 1.00 97.06 97 CYS A N 1
ATOM 758 C CA . CYS A 1 97 ? 3.444 -0.155 5.651 1.00 97.06 97 CYS A CA 1
ATOM 759 C C . CYS A 1 97 ? 4.497 -1.084 5.038 1.00 97.06 97 CYS A C 1
ATOM 761 O O . CYS A 1 97 ? 5.008 -1.986 5.701 1.00 97.06 97 CYS A O 1
ATOM 763 N N . THR A 1 98 ? 4.855 -0.842 3.778 1.00 95.88 98 THR A N 1
ATOM 764 C CA . THR A 1 98 ? 6.040 -1.446 3.157 1.00 95.88 98 THR A CA 1
ATOM 765 C C . THR A 1 98 ? 7.275 -0.579 3.390 1.00 95.88 98 THR A C 1
ATOM 767 O O . THR A 1 98 ? 7.258 0.616 3.091 1.00 95.88 98 THR A O 1
ATOM 770 N N . ALA A 1 99 ? 8.372 -1.181 3.845 1.00 95.44 99 ALA A N 1
ATOM 771 C CA . ALA A 1 99 ? 9.649 -0.498 4.027 1.00 95.44 99 ALA A CA 1
ATOM 772 C C . ALA A 1 99 ? 10.826 -1.442 3.755 1.00 95.44 99 ALA A C 1
ATOM 774 O O . ALA A 1 99 ? 10.719 -2.656 3.915 1.00 95.44 99 ALA A O 1
ATOM 775 N N . THR A 1 100 ? 11.973 -0.871 3.382 1.00 94.44 100 THR A N 1
ATOM 776 C CA . THR A 1 100 ? 13.249 -1.603 3.291 1.00 94.44 100 THR A CA 1
ATOM 777 C C . THR A 1 100 ? 13.937 -1.759 4.652 1.00 94.44 100 THR A C 1
ATOM 779 O O . THR A 1 100 ? 14.900 -2.506 4.768 1.00 94.44 100 THR A O 1
ATOM 782 N N . ASP A 1 101 ? 13.460 -1.044 5.674 1.00 95.62 101 ASP A N 1
ATOM 783 C CA . ASP A 1 101 ? 13.938 -1.077 7.056 1.00 95.62 101 ASP A CA 1
ATOM 784 C C . ASP A 1 101 ? 12.744 -1.373 7.970 1.00 95.62 101 ASP A C 1
ATOM 786 O O . ASP A 1 101 ? 11.813 -0.567 8.070 1.00 95.62 101 ASP A O 1
ATOM 790 N N . LEU A 1 102 ? 12.762 -2.546 8.607 1.00 92.44 102 LEU A N 1
ATOM 791 C CA . LEU A 1 102 ? 11.660 -3.028 9.439 1.00 92.44 102 LEU A CA 1
ATOM 792 C C . LEU A 1 102 ? 11.424 -2.131 10.658 1.00 92.44 102 LEU A C 1
ATOM 794 O O . LEU A 1 102 ? 10.279 -1.832 10.987 1.00 92.44 102 LEU A O 1
ATOM 798 N N . THR A 1 103 ? 12.492 -1.672 11.312 1.00 94.94 103 THR A N 1
ATOM 799 C CA . THR A 1 103 ? 12.391 -0.825 12.505 1.00 94.94 103 THR A CA 1
ATOM 800 C C . THR A 1 103 ? 11.723 0.498 12.156 1.00 94.94 103 THR A C 1
ATOM 802 O O . THR A 1 103 ? 10.790 0.920 12.838 1.00 94.94 103 THR A O 1
ATOM 805 N N . LYS A 1 104 ? 12.143 1.133 11.056 1.00 96.81 104 LYS A N 1
ATOM 806 C CA . LYS A 1 104 ? 11.518 2.376 10.583 1.00 96.81 104 LYS A CA 1
ATOM 807 C C . LYS A 1 104 ? 10.073 2.155 10.150 1.00 96.81 104 LYS A C 1
ATOM 809 O O . LYS A 1 104 ? 9.224 2.968 10.501 1.00 96.81 104 LYS A O 1
ATOM 814 N N . GLY A 1 105 ? 9.790 1.059 9.442 1.00 95.94 105 GLY A N 1
ATOM 815 C CA . GLY A 1 105 ? 8.425 0.682 9.068 1.00 95.94 105 GLY A CA 1
ATOM 816 C C . GLY A 1 105 ? 7.513 0.544 10.290 1.00 95.94 105 GLY A C 1
ATOM 817 O O . GLY A 1 105 ? 6.452 1.161 10.336 1.00 95.94 105 GLY A O 1
ATOM 818 N N . ASN A 1 106 ? 7.974 -0.165 11.323 1.00 95.75 106 ASN A N 1
ATOM 819 C CA . ASN A 1 106 ? 7.237 -0.342 12.575 1.00 95.75 106 ASN A CA 1
ATOM 820 C C . ASN A 1 106 ? 7.031 0.978 13.327 1.00 95.75 106 ASN A C 1
ATOM 822 O O . ASN A 1 106 ? 5.935 1.229 13.817 1.00 95.75 106 ASN A O 1
ATOM 826 N N . ILE A 1 107 ? 8.045 1.848 13.397 1.00 97.69 107 ILE A N 1
ATOM 827 C CA . ILE A 1 107 ? 7.905 3.169 14.032 1.00 97.69 107 ILE A CA 1
ATOM 828 C C . ILE A 1 107 ? 6.855 4.009 13.300 1.00 97.69 107 ILE A C 1
ATOM 830 O O . ILE A 1 107 ? 6.001 4.614 13.947 1.00 97.69 107 ILE A O 1
ATOM 834 N N . VAL A 1 108 ? 6.891 4.035 11.964 1.00 97.62 108 VAL A N 1
ATOM 835 C CA . VAL A 1 108 ? 5.913 4.779 11.156 1.00 97.62 108 VAL A CA 1
ATOM 836 C C . VAL A 1 108 ? 4.511 4.216 11.367 1.00 97.62 108 VAL A C 1
ATOM 838 O O . VAL A 1 108 ? 3.594 4.985 11.649 1.00 97.62 108 VAL A O 1
ATOM 841 N N . LEU A 1 109 ? 4.351 2.891 11.304 1.00 97.38 109 LEU A N 1
ATOM 842 C CA . LEU A 1 109 ? 3.072 2.228 11.548 1.00 97.38 109 LEU A CA 1
ATOM 843 C C . LEU A 1 109 ? 2.531 2.567 12.943 1.00 97.38 109 LEU A C 1
ATOM 845 O O . LEU A 1 109 ? 1.414 3.066 13.049 1.00 97.38 109 LEU A O 1
ATOM 849 N N . ASN A 1 110 ? 3.344 2.382 13.987 1.00 96.69 110 ASN A N 1
ATOM 850 C CA . ASN A 1 110 ? 2.977 2.668 15.375 1.00 96.69 110 ASN A CA 1
ATOM 851 C C . ASN A 1 110 ? 2.604 4.141 15.584 1.00 96.69 110 ASN A C 1
ATOM 853 O O . ASN A 1 110 ? 1.664 4.442 16.314 1.00 96.69 110 ASN A O 1
ATOM 857 N N . THR A 1 111 ? 3.306 5.061 14.920 1.00 97.81 111 THR A N 1
ATOM 858 C CA . THR A 1 111 ? 3.000 6.496 14.984 1.00 97.81 111 THR A CA 1
ATOM 859 C C . THR A 1 111 ? 1.634 6.791 14.370 1.00 97.81 111 THR A C 1
ATOM 861 O O . THR A 1 111 ? 0.815 7.466 14.988 1.00 97.81 111 THR A O 1
ATOM 864 N N . VAL A 1 112 ? 1.358 6.258 13.175 1.00 96.88 112 VAL A N 1
ATOM 865 C CA . VAL A 1 112 ? 0.070 6.457 12.495 1.00 96.88 112 VAL A CA 1
ATOM 866 C C . VAL A 1 112 ? -1.069 5.863 13.323 1.00 96.88 112 VAL A C 1
ATOM 868 O O . VAL A 1 112 ? -2.029 6.574 13.609 1.00 96.88 112 VAL A O 1
ATOM 871 N N . ILE A 1 113 ? -0.962 4.608 13.769 1.00 96.50 113 ILE A N 1
ATOM 872 C CA . ILE A 1 113 ? -2.039 3.988 14.559 1.00 96.50 113 ILE A CA 1
ATOM 873 C C . ILE A 1 113 ? -2.253 4.716 15.891 1.00 96.50 113 ILE A C 1
ATOM 875 O O . ILE A 1 113 ? -3.399 4.942 16.262 1.00 96.50 113 ILE A O 1
ATOM 879 N N . ALA A 1 114 ? -1.190 5.158 16.576 1.00 96.56 114 ALA A N 1
ATOM 880 C CA . ALA A 1 114 ? -1.321 5.878 17.840 1.00 96.56 114 ALA A CA 1
ATOM 881 C C . ALA A 1 114 ? -2.104 7.186 17.657 1.00 96.56 114 ALA A C 1
ATOM 883 O O . ALA A 1 114 ? -3.044 7.432 18.409 1.00 96.56 114 ALA A O 1
ATOM 884 N N . MET A 1 115 ? -1.781 7.972 16.622 1.00 95.94 115 MET A N 1
ATOM 885 C CA . MET A 1 115 ? -2.471 9.236 16.330 1.00 95.94 115 MET A CA 1
ATOM 886 C C . MET A 1 115 ? -3.939 9.048 15.928 1.00 95.94 115 MET A C 1
ATOM 888 O O . MET A 1 115 ? -4.772 9.877 16.275 1.00 95.94 115 MET A O 1
ATOM 892 N N . PHE A 1 116 ? -4.268 7.988 15.184 1.00 94.50 116 PHE A N 1
ATOM 893 C CA . PHE A 1 116 ? -5.634 7.773 14.690 1.00 94.50 116 PHE A CA 1
ATOM 894 C C . PHE A 1 116 ? -6.521 6.971 15.651 1.00 94.50 116 PHE A C 1
ATOM 896 O O . PHE A 1 116 ? -7.743 7.093 15.590 1.00 94.50 116 PHE A O 1
ATOM 903 N N . SER A 1 117 ? -5.937 6.171 16.548 1.00 96.69 117 SER A N 1
ATOM 904 C CA . SER A 1 117 ? -6.687 5.278 17.444 1.00 96.69 117 SER A CA 1
ATOM 905 C C . SER A 1 117 ? -7.608 6.010 18.426 1.00 96.69 117 SER A C 1
ATOM 907 O O . SER A 1 117 ? -8.614 5.438 18.845 1.00 96.69 117 SER A O 1
ATOM 909 N N . GLU A 1 118 ? -7.328 7.274 18.757 1.00 97.62 118 GLU A N 1
ATOM 910 C CA . GLU A 1 118 ? -8.218 8.122 19.567 1.00 97.62 118 GLU A CA 1
ATOM 911 C C . GLU A 1 118 ? -9.608 8.284 18.926 1.00 97.62 118 GLU A C 1
ATOM 913 O O . GLU A 1 118 ? -10.609 8.353 19.635 1.00 97.62 118 GLU A O 1
ATOM 918 N N . TYR A 1 119 ? -9.682 8.273 17.590 1.00 95.69 119 TYR A N 1
ATOM 919 C CA . TYR A 1 119 ? -10.923 8.451 16.828 1.00 95.69 119 TYR A CA 1
ATOM 920 C C . TYR A 1 119 ? -11.642 7.137 16.496 1.00 95.69 119 TYR A C 1
ATOM 922 O O . TYR A 1 119 ? -12.647 7.144 15.785 1.00 95.69 119 TYR A O 1
ATOM 930 N N . SER A 1 120 ? -11.133 6.001 16.974 1.00 96.19 120 SER A N 1
ATOM 931 C CA . SER A 1 120 ? -11.810 4.715 16.806 1.00 96.19 120 SER A CA 1
ATOM 932 C C . SER A 1 120 ? -13.030 4.603 17.731 1.00 96.19 120 SER A C 1
ATOM 934 O O . SER A 1 120 ? -13.155 5.320 18.724 1.00 96.19 120 SER A O 1
ATOM 936 N N . SER A 1 121 ? -13.948 3.683 17.421 1.00 95.88 121 SER A N 1
ATOM 937 C CA . SER A 1 121 ? -15.164 3.470 18.224 1.00 95.88 121 SER A CA 1
ATOM 938 C C . SER A 1 121 ? -14.867 3.098 19.682 1.00 95.88 121 SER A C 1
ATOM 940 O O . SER A 1 121 ? -15.651 3.417 20.573 1.00 95.88 121 SER A O 1
ATOM 942 N N . THR A 1 122 ? -13.730 2.441 19.923 1.00 96.75 122 THR A N 1
ATOM 943 C CA . THR A 1 122 ? -13.156 2.206 21.250 1.00 96.75 122 THR A CA 1
ATOM 944 C C . THR A 1 122 ? -11.825 2.954 21.329 1.00 96.75 122 THR A C 1
ATOM 946 O O . THR A 1 122 ? -10.833 2.416 20.840 1.00 96.75 122 THR A O 1
ATOM 949 N N . PRO A 1 123 ? -11.772 4.162 21.924 1.00 97.38 123 PRO A N 1
ATOM 950 C CA . PRO A 1 123 ? -10.584 5.011 21.888 1.00 97.38 123 PRO A CA 1
ATOM 951 C C . PRO A 1 123 ? -9.305 4.285 22.304 1.00 97.38 123 PRO A C 1
ATOM 953 O O . PRO A 1 123 ? -9.298 3.515 23.267 1.00 97.38 123 PRO A O 1
ATOM 956 N N . PHE A 1 124 ? -8.220 4.562 21.581 1.00 96.81 124 PHE A N 1
ATOM 957 C CA . PHE A 1 124 ? -6.903 3.947 21.770 1.00 96.81 124 PHE A CA 1
ATOM 958 C C . PHE A 1 124 ? -6.873 2.424 21.550 1.00 96.81 124 PHE A C 1
ATOM 960 O O . PHE A 1 124 ? -5.989 1.739 22.068 1.00 96.81 124 PHE A O 1
ATOM 967 N N . SER A 1 125 ? -7.814 1.890 20.764 1.00 95.81 125 SER A N 1
ATOM 968 C CA . SER A 1 125 ? -7.833 0.488 20.340 1.00 95.81 125 SER A CA 1
ATOM 969 C C . SER A 1 125 ? -7.449 0.326 18.870 1.00 95.81 125 SE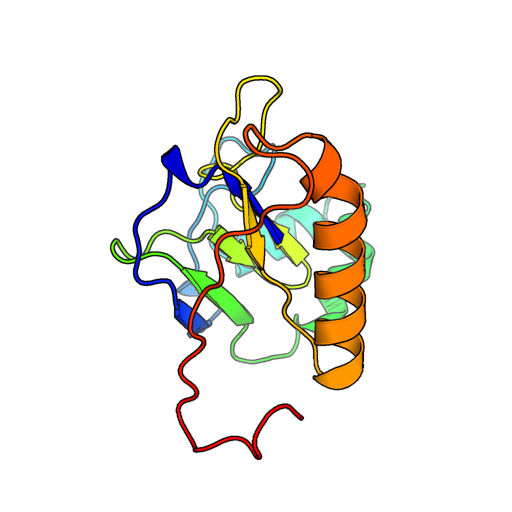R A C 1
ATOM 971 O O . SER A 1 125 ? -7.741 1.178 18.029 1.00 95.81 125 SER A O 1
ATOM 973 N N . VAL A 1 126 ? -6.777 -0.784 18.563 1.00 96.31 126 VAL A N 1
ATOM 974 C CA . VAL A 1 126 ? -6.344 -1.172 17.215 1.00 96.31 126 VAL A CA 1
ATOM 975 C C . VAL A 1 126 ? -6.487 -2.685 17.087 1.00 96.31 126 VAL A C 1
ATOM 977 O O . VAL A 1 126 ? -6.087 -3.420 17.989 1.00 96.31 126 VAL A O 1
ATOM 980 N N . GLU A 1 127 ? -7.021 -3.159 15.962 1.00 96.31 127 GLU A N 1
ATOM 981 C CA . GLU A 1 127 ? -7.056 -4.589 15.652 1.00 96.31 127 GLU A CA 1
ATOM 982 C C . GLU A 1 127 ? -5.724 -5.024 15.009 1.00 96.31 127 GLU A C 1
ATOM 984 O O . GLU A 1 127 ? -5.373 -4.536 13.930 1.00 96.31 127 GLU A O 1
ATOM 989 N N . PRO A 1 128 ? -4.940 -5.911 15.652 1.00 94.88 128 PRO A N 1
ATOM 990 C CA . PRO A 1 128 ? -3.650 -6.327 15.122 1.00 94.88 128 PRO A CA 1
ATOM 991 C C . PRO A 1 128 ? -3.807 -7.339 13.983 1.00 94.88 128 PRO A C 1
ATOM 993 O O . PRO A 1 128 ? -4.619 -8.260 14.045 1.00 94.88 128 PRO A O 1
ATOM 996 N N . MET A 1 129 ? -2.937 -7.237 12.977 1.00 94.06 129 MET A N 1
ATOM 997 C CA . MET A 1 129 ? -2.839 -8.221 11.899 1.00 94.06 129 MET A CA 1
ATOM 998 C C . MET A 1 129 ? -1.575 -9.071 12.025 1.00 94.06 129 MET A C 1
ATOM 1000 O O . MET A 1 129 ? -0.480 -8.564 12.264 1.00 94.06 129 MET A O 1
ATOM 1004 N N . VAL A 1 130 ? -1.711 -10.381 11.804 1.00 94.00 130 VAL A N 1
ATOM 1005 C CA . VAL A 1 130 ? -0.571 -11.308 11.803 1.00 94.00 130 VAL A CA 1
ATOM 1006 C C . VAL A 1 130 ? 0.102 -11.304 10.432 1.00 94.00 130 VAL A C 1
ATOM 1008 O O . VAL A 1 130 ? -0.451 -11.813 9.456 1.00 94.00 130 VAL A O 1
ATOM 1011 N N . VAL A 1 131 ? 1.333 -10.794 10.367 1.00 94.12 131 VAL A N 1
ATOM 1012 C CA . VAL A 1 131 ? 2.159 -10.834 9.153 1.00 94.12 131 VAL A CA 1
ATOM 1013 C C . VAL A 1 131 ? 2.948 -12.142 9.104 1.00 94.12 131 VAL A C 1
ATOM 1015 O O . VAL A 1 131 ? 3.813 -12.399 9.941 1.00 94.12 131 VAL A O 1
ATOM 1018 N N . LYS A 1 132 ? 2.663 -12.982 8.103 1.00 93.69 132 LYS A N 1
ATOM 1019 C CA . LYS A 1 132 ? 3.382 -14.243 7.864 1.00 93.69 132 LYS A CA 1
ATOM 1020 C C . LYS A 1 132 ? 4.431 -14.052 6.771 1.00 93.69 132 LYS A C 1
ATOM 1022 O O . LYS A 1 132 ? 4.089 -13.873 5.605 1.00 93.69 132 LYS A O 1
ATOM 1027 N N . TYR A 1 133 ? 5.706 -14.120 7.144 1.00 91.38 133 TYR A N 1
ATOM 1028 C CA . TYR A 1 133 ? 6.819 -14.015 6.199 1.00 91.38 133 TYR A CA 1
ATOM 1029 C C . TYR A 1 133 ? 7.108 -15.362 5.505 1.00 91.38 133 TYR A C 1
ATOM 1031 O O . TYR A 1 133 ? 6.972 -16.410 6.138 1.00 91.38 133 TYR A O 1
ATOM 1039 N N . PRO A 1 134 ? 7.572 -15.365 4.236 1.00 87.19 134 PRO A N 1
ATOM 1040 C CA . PRO A 1 134 ? 7.973 -16.592 3.531 1.00 87.19 134 PRO A CA 1
ATOM 1041 C C . PRO A 1 134 ? 9.140 -17.342 4.189 1.00 87.19 134 PRO A C 1
ATOM 1043 O O . PRO A 1 134 ? 9.308 -18.541 3.987 1.00 87.19 134 PRO A O 1
ATOM 1046 N N . LYS A 1 135 ? 9.971 -16.628 4.954 1.00 82.94 135 LYS A N 1
ATOM 1047 C CA . LYS A 1 135 ? 11.039 -17.180 5.791 1.00 82.94 135 LYS A CA 1
ATOM 1048 C C . LYS A 1 135 ? 10.870 -16.631 7.209 1.00 82.94 135 LYS A C 1
ATOM 1050 O O . LYS A 1 135 ? 10.421 -15.491 7.330 1.00 82.94 135 LYS A O 1
ATOM 1055 N N . PRO A 1 136 ? 11.238 -17.384 8.261 1.00 65.00 136 PRO A N 1
ATOM 1056 C CA . PRO A 1 136 ? 11.213 -16.870 9.623 1.00 65.00 136 PRO A CA 1
ATOM 1057 C C . PRO A 1 136 ? 12.052 -15.593 9.700 1.00 65.00 136 PRO A C 1
ATOM 1059 O O . PRO A 1 136 ? 13.253 -15.615 9.433 1.00 65.00 136 PRO A O 1
ATOM 1062 N N . HIS A 1 137 ? 11.406 -14.477 10.014 1.00 61.06 137 HIS A N 1
ATOM 1063 C CA . HIS A 1 137 ? 12.095 -13.239 10.345 1.00 61.06 137 HIS A CA 1
ATOM 1064 C C . HIS A 1 137 ? 12.525 -13.334 11.820 1.00 61.06 137 HIS A C 1
ATOM 1066 O O . HIS A 1 137 ? 11.764 -13.910 12.605 1.00 61.06 137 HIS A O 1
ATOM 1072 N N . PRO A 1 138 ? 13.699 -12.816 12.243 1.00 53.41 138 PRO A N 1
ATOM 1073 C CA . PRO A 1 138 ? 13.981 -12.667 13.668 1.00 53.41 138 PRO A CA 1
ATOM 1074 C C . PRO A 1 138 ? 12.798 -11.974 14.361 1.00 53.41 138 PRO A C 1
ATOM 1076 O O . PRO A 1 138 ? 12.216 -11.059 13.762 1.00 53.41 138 PRO A O 1
ATOM 1079 N N . PRO A 1 139 ? 12.407 -12.443 15.561 1.00 50.50 139 PRO A N 1
ATOM 1080 C CA . PRO A 1 139 ? 11.217 -11.960 16.241 1.00 50.50 139 PRO A CA 1
ATOM 1081 C C . PRO A 1 139 ? 11.285 -10.443 16.401 1.00 50.50 139 PRO A C 1
ATOM 1083 O O . PRO A 1 139 ? 12.337 -9.881 16.705 1.00 50.50 139 PRO A O 1
ATOM 1086 N N . SER A 1 140 ? 10.152 -9.790 16.157 1.00 52.34 140 SER A N 1
ATOM 1087 C CA . SER A 1 140 ? 9.960 -8.404 16.575 1.00 52.34 140 SER A CA 1
ATOM 1088 C C . SER A 1 140 ? 9.971 -8.403 18.103 1.00 52.34 140 SER A C 1
ATOM 1090 O O . SER A 1 140 ? 9.206 -9.155 18.704 1.00 52.34 140 SER A O 1
ATOM 1092 N N . VAL A 1 141 ? 10.918 -7.665 18.689 1.00 36.88 141 VAL A N 1
ATOM 1093 C CA . VAL A 1 141 ? 11.060 -7.474 20.142 1.00 36.88 141 VAL A CA 1
ATOM 1094 C C . VAL A 1 141 ? 9.843 -6.741 20.688 1.00 36.88 141 VAL A C 1
ATOM 1096 O O . VAL A 1 141 ? 9.394 -5.799 19.996 1.00 36.88 141 VAL A O 1
#

pLDDT: mean 94.86, std 9.2, range [36.88, 98.62]

InterPro domains:
  IPR005146 B3/B4 tRNA-binding domain [PF03483] (51-102)
  IPR020825 Phenylalanyl-tRNA synthetase-like, B3/B4 [G3DSA:3.50.40.10] (1-139)
  IPR045060 Phenylalanine-tRNA ligase, class IIc, beta subunit [PTHR10947] (1-135)

Sequence (141 aa):
GTHDLDTVKAPFKYTAKPPRDINFVALAQEQSMDAVDLFDHYRGSNSPIKKFLPIIENSPVYPVVMDAEDRVLSLPPIINGNHSRISVDTKNVLIECTATDLTKGNIVLNTVIAMFSEYSSTPFSVEPMVVKYPKPHPPSV

Foldseek 3Di:
DKFQPVLFADDKDKDKDAQQPAWAAFAPGDDIDGNVVVLVVLCPDPDPLVVVCVVPVPPRIWIFMAGPVRHTQDGPPRTGGNSGDDDPPRQDMDDDFDDPDPVVSVVVVCVVCQVCQCVHPPRPDDDDDDDDDPDDDPDDD

Organism: NCBI:txid72548

Radius of gyration: 15.85 Å; chains: 1; bounding box: 32×34×41 Å